Protein AF-A0A5D2UFM4-F1 (afdb_monomer)

Sequence (131 aa):
GWEESVDLNSWASAQTFKVGDQLVFKYSSGLHSVVELGSETAYKNCDLGTSLNSKNTGNDVVKLNKVGTRYFACGTLGHCDQGMKMKITTVAGNAPSTPASDSDTSAAAFFPRSFPTFLLLSPLLILYFLL

pLDDT: mean 82.89, std 21.34, range [41.78, 98.56]

Radius of gyration: 25.14 Å; Cα contacts (8 Å, |Δi|>4): 198; chains: 1; bounding box: 35×52×71 Å

Organism: Gossypium mustelinum (NCBI:txid34275)

Structure (mmCIF, N/CA/C/O backbone):
data_AF-A0A5D2UFM4-F1
#
_entry.id   AF-A0A5D2UFM4-F1
#
loop_
_atom_site.group_PDB
_atom_site.id
_atom_site.type_symbol
_atom_site.label_atom_id
_atom_site.label_alt_id
_atom_site.label_comp_id
_atom_site.label_asym_id
_atom_site.label_entity_id
_atom_site.label_seq_id
_atom_site.pdbx_PDB_ins_code
_atom_site.Cartn_x
_atom_site.Cartn_y
_atom_site.Cartn_z
_atom_site.occupancy
_atom_site.B_iso_or_equiv
_atom_site.auth_seq_id
_atom_site.auth_comp_id
_atom_site.auth_asym_id
_atom_site.auth_atom_id
_atom_site.pdbx_PDB_model_num
ATOM 1 N N . GLY A 1 1 ? -5.558 -11.426 -8.457 1.00 87.38 1 GLY A N 1
ATOM 2 C CA . GLY A 1 1 ? -4.544 -11.512 -7.391 1.00 87.38 1 GLY A CA 1
ATOM 3 C C . GLY A 1 1 ? -3.984 -10.130 -7.178 1.00 87.38 1 GLY A C 1
ATOM 4 O O . GLY A 1 1 ? -4.720 -9.173 -7.380 1.00 87.38 1 GLY A O 1
ATOM 5 N N . TRP A 1 2 ? -2.715 -10.022 -6.808 1.00 95.81 2 TRP A N 1
ATOM 6 C CA . TRP A 1 2 ? -1.983 -8.758 -6.850 1.00 95.81 2 TRP A CA 1
ATOM 7 C C . TRP A 1 2 ? -1.397 -8.592 -8.259 1.00 95.81 2 TRP A C 1
ATOM 9 O O . TRP A 1 2 ? -0.337 -9.136 -8.534 1.00 95.81 2 TRP A O 1
ATOM 19 N N . GLU A 1 3 ? -2.132 -7.930 -9.158 1.00 93.12 3 GLU A N 1
ATOM 20 C CA . GLU A 1 3 ? -1.870 -7.882 -10.611 1.00 93.12 3 GLU A CA 1
ATOM 21 C C . GLU A 1 3 ? -2.261 -6.504 -11.188 1.00 93.12 3 GLU A C 1
ATOM 23 O O . GLU A 1 3 ? -3.140 -5.843 -10.633 1.00 93.12 3 GLU A O 1
ATOM 28 N N . GLU A 1 4 ? -1.670 -6.092 -12.315 1.00 90.50 4 GLU A N 1
ATOM 29 C CA . GLU A 1 4 ? -1.924 -4.784 -12.964 1.00 90.50 4 GLU A CA 1
ATOM 30 C C . GLU A 1 4 ? -3.311 -4.661 -13.616 1.00 90.50 4 GLU A C 1
ATOM 32 O O . GLU A 1 4 ? -3.859 -3.569 -13.722 1.00 90.50 4 GLU A O 1
ATOM 37 N N . SER A 1 5 ? -3.903 -5.775 -14.050 1.00 89.31 5 SER A N 1
ATOM 38 C CA . SER A 1 5 ? -5.182 -5.797 -14.777 1.00 89.31 5 SER A CA 1
ATOM 39 C C . SER A 1 5 ? -6.420 -5.769 -13.871 1.00 89.31 5 SER A C 1
ATOM 41 O O . SER A 1 5 ? -7.546 -5.910 -14.351 1.00 89.31 5 SER A O 1
ATOM 43 N N . VAL A 1 6 ? -6.229 -5.619 -12.559 1.00 90.31 6 VAL A N 1
ATOM 44 C CA . VAL A 1 6 ? -7.294 -5.664 -11.553 1.00 90.31 6 VAL A CA 1
ATOM 45 C C . VAL A 1 6 ? -7.517 -4.273 -10.971 1.00 90.31 6 VAL A C 1
ATOM 47 O O . VAL A 1 6 ? -6.576 -3.622 -10.526 1.00 90.31 6 VAL A O 1
ATOM 50 N N . ASP A 1 7 ? -8.778 -3.846 -10.878 1.00 90.50 7 ASP A N 1
ATOM 51 C CA . ASP A 1 7 ? -9.135 -2.618 -10.162 1.00 90.50 7 ASP A CA 1
ATOM 52 C C . ASP A 1 7 ? -9.110 -2.840 -8.638 1.00 90.50 7 ASP A C 1
ATOM 54 O O . ASP A 1 7 ? -10.121 -3.102 -7.975 1.00 90.50 7 ASP A O 1
ATOM 58 N N . LEU A 1 8 ? -7.900 -2.762 -8.083 1.00 93.06 8 LEU A N 1
ATOM 59 C CA . LEU A 1 8 ? -7.624 -2.958 -6.661 1.00 93.06 8 LEU A CA 1
ATOM 60 C C . LEU A 1 8 ? -8.274 -1.882 -5.784 1.00 93.06 8 LEU A C 1
ATOM 62 O O . LEU A 1 8 ? -8.629 -2.169 -4.641 1.00 93.06 8 LEU A O 1
ATOM 66 N N . ASN A 1 9 ? -8.448 -0.660 -6.299 1.00 90.19 9 ASN A N 1
ATOM 67 C CA . ASN A 1 9 ? -9.062 0.431 -5.543 1.00 90.19 9 ASN A CA 1
ATOM 68 C C . ASN A 1 9 ? -10.565 0.212 -5.383 1.00 90.19 9 ASN A C 1
ATOM 70 O O . ASN A 1 9 ? -11.072 0.324 -4.266 1.00 90.19 9 ASN A O 1
ATOM 74 N N . SER A 1 10 ? -11.262 -0.166 -6.458 1.00 92.75 10 SER A N 1
ATOM 75 C CA . SER A 1 10 ? -12.682 -0.519 -6.377 1.00 92.75 10 SER A CA 1
ATOM 76 C C . SER A 1 10 ? -12.900 -1.710 -5.448 1.00 92.75 10 SER A C 1
ATOM 78 O O . SER A 1 10 ? -13.741 -1.633 -4.551 1.00 92.75 10 SER A O 1
ATOM 80 N N . TRP A 1 11 ? -12.089 -2.768 -5.576 1.00 94.19 11 TRP A N 1
ATOM 81 C CA . TRP A 1 11 ? -12.150 -3.919 -4.669 1.00 94.19 11 TRP A CA 1
ATOM 82 C C . TRP A 1 11 ? -11.933 -3.518 -3.204 1.00 94.19 11 TRP A C 1
ATOM 84 O O . TRP A 1 11 ? -12.743 -3.862 -2.345 1.00 94.19 11 TRP A O 1
ATOM 94 N N . ALA A 1 12 ? -10.880 -2.751 -2.913 1.00 94.88 12 ALA A N 1
ATOM 95 C CA . ALA A 1 12 ? -10.574 -2.324 -1.551 1.00 94.88 12 ALA A CA 1
ATOM 96 C C . ALA A 1 12 ? -11.683 -1.446 -0.956 1.00 94.88 12 ALA A C 1
ATOM 98 O O . ALA A 1 12 ? -12.000 -1.581 0.224 1.00 94.88 12 ALA A O 1
ATOM 99 N N . SER A 1 13 ? -12.295 -0.573 -1.763 1.00 93.50 13 SER A N 1
ATOM 100 C CA . SER A 1 13 ? -13.382 0.310 -1.321 1.00 93.50 13 SER A CA 1
ATOM 101 C C . SER A 1 13 ? -14.679 -0.431 -0.981 1.00 93.50 13 SER A C 1
ATOM 103 O O . SER A 1 13 ? -15.465 0.056 -0.171 1.00 93.50 13 SER A O 1
ATOM 105 N N . ALA A 1 14 ? -14.886 -1.619 -1.556 1.00 96.06 14 ALA A N 1
ATOM 106 C CA . ALA A 1 14 ? -16.035 -2.473 -1.271 1.00 96.06 14 ALA A CA 1
ATOM 107 C C . ALA A 1 14 ? -15.870 -3.293 0.023 1.00 96.06 14 ALA A C 1
ATOM 109 O O . ALA A 1 14 ? -16.821 -3.935 0.474 1.00 96.06 14 ALA A O 1
ATOM 110 N N . GLN A 1 15 ? -14.682 -3.270 0.635 1.00 95.75 15 GLN A N 1
ATOM 111 C CA . GLN A 1 15 ? -14.350 -4.089 1.791 1.00 95.75 15 GLN A CA 1
ATOM 112 C C . GLN A 1 15 ? -14.325 -3.279 3.091 1.00 95.75 15 GLN A C 1
ATOM 114 O O . GLN A 1 15 ? -13.941 -2.113 3.132 1.00 95.75 15 GLN A O 1
ATOM 119 N N . THR A 1 16 ? -14.682 -3.929 4.200 1.00 96.88 16 THR A N 1
ATOM 120 C CA . THR A 1 16 ? -14.426 -3.411 5.551 1.00 96.88 16 THR A CA 1
ATOM 121 C C . THR A 1 16 ? -13.294 -4.209 6.175 1.00 96.88 16 THR A C 1
ATOM 123 O O . THR A 1 16 ? -13.486 -5.372 6.524 1.00 96.88 16 THR A O 1
ATOM 126 N N . PHE A 1 17 ? -12.131 -3.581 6.332 1.00 97.56 17 PHE A N 1
ATOM 127 C CA . PHE A 1 17 ? -10.974 -4.190 6.983 1.00 97.56 17 PHE A CA 1
ATOM 128 C C . PHE A 1 17 ? -10.999 -3.913 8.481 1.00 97.56 17 PHE A C 1
ATOM 130 O O . PHE A 1 17 ? -11.201 -2.772 8.902 1.00 97.56 17 PHE A O 1
ATOM 137 N N . LYS A 1 18 ? -10.751 -4.932 9.296 1.00 97.81 18 LYS A N 1
ATOM 138 C CA . LYS A 1 18 ? -10.743 -4.845 10.756 1.00 97.81 18 LYS A CA 1
ATOM 139 C C . LYS A 1 18 ? -9.371 -5.176 11.326 1.00 97.81 18 LYS A C 1
ATOM 141 O O . LYS A 1 18 ? -8.594 -5.932 10.745 1.00 97.81 18 LYS A O 1
ATOM 146 N N . VAL A 1 19 ? -9.072 -4.630 12.503 1.00 97.69 19 VAL A N 1
ATOM 147 C CA . VAL A 1 19 ? -7.906 -5.078 13.273 1.00 97.69 19 VAL A CA 1
ATOM 148 C C . VAL A 1 19 ? -8.031 -6.579 13.546 1.00 97.69 19 VAL A C 1
ATOM 150 O O . VAL A 1 19 ? -9.062 -7.035 14.035 1.00 97.69 19 VAL A O 1
ATOM 153 N N . GLY A 1 20 ? -6.971 -7.326 13.242 1.00 96.31 20 GLY A N 1
ATOM 154 C CA . GLY A 1 20 ? -6.927 -8.789 13.286 1.00 96.31 20 GLY A CA 1
ATOM 155 C C . GLY A 1 20 ? -6.955 -9.441 11.901 1.00 96.31 20 GLY A C 1
ATOM 156 O O . GLY A 1 20 ? -6.459 -10.560 11.758 1.00 96.31 20 GLY A O 1
ATOM 157 N N . ASP A 1 21 ? -7.443 -8.735 10.878 1.00 97.75 21 ASP A N 1
ATOM 158 C CA . ASP A 1 21 ? -7.470 -9.240 9.506 1.00 97.75 21 ASP A CA 1
ATOM 159 C C . ASP A 1 21 ? -6.061 -9.367 8.907 1.00 97.75 21 ASP A C 1
ATOM 161 O O . ASP A 1 21 ? -5.067 -8.803 9.386 1.00 97.75 21 ASP A O 1
ATOM 165 N N . GLN A 1 22 ? -5.982 -10.114 7.805 1.00 97.69 22 GLN A N 1
ATOM 166 C CA . GLN A 1 22 ? -4.761 -10.320 7.037 1.00 97.69 22 GLN A CA 1
ATOM 167 C C . GLN A 1 22 ? -5.017 -10.033 5.561 1.00 97.69 22 GLN A C 1
ATOM 169 O O . GLN A 1 22 ? -5.925 -10.602 4.958 1.00 97.69 22 GLN A O 1
ATOM 174 N N . LEU A 1 23 ? -4.175 -9.191 4.968 1.00 97.75 23 LEU A N 1
ATOM 175 C CA . LEU A 1 23 ? -4.091 -9.047 3.521 1.00 97.75 23 LEU A CA 1
ATOM 176 C C . LEU A 1 23 ? -3.132 -10.102 2.982 1.00 97.75 23 LEU A C 1
ATOM 178 O O . LEU A 1 23 ? -2.001 -10.205 3.462 1.00 97.75 23 LEU A O 1
ATOM 182 N N . VAL A 1 24 ? -3.579 -10.861 1.986 1.00 97.56 24 VAL A N 1
ATOM 183 C CA . VAL A 1 24 ? -2.766 -11.876 1.314 1.00 97.56 24 VAL A CA 1
ATOM 184 C C . VAL A 1 24 ? -2.552 -11.450 -0.132 1.00 97.56 24 VAL A C 1
ATOM 186 O O . VAL A 1 24 ? -3.484 -11.435 -0.935 1.00 97.56 24 VAL A O 1
ATOM 189 N N . PHE A 1 25 ? -1.312 -11.120 -0.459 1.00 97.75 25 PHE A N 1
ATOM 190 C CA . PHE A 1 25 ? -0.881 -10.710 -1.785 1.00 97.75 25 PHE A CA 1
ATOM 191 C C . PHE A 1 25 ? -0.287 -11.916 -2.506 1.00 97.75 25 PHE A C 1
ATOM 193 O O . PHE A 1 25 ? 0.817 -12.359 -2.190 1.00 97.75 25 PHE A O 1
ATOM 200 N N . LYS A 1 26 ? -1.036 -12.452 -3.474 1.00 96.88 26 LYS A N 1
ATOM 201 C CA . LYS A 1 26 ? -0.599 -13.567 -4.324 1.00 96.88 26 LYS A CA 1
ATOM 202 C C . LYS A 1 26 ? -0.262 -13.077 -5.722 1.00 96.88 26 LYS A C 1
ATOM 204 O O . LYS A 1 26 ? -1.109 -12.420 -6.334 1.00 96.88 26 LYS A O 1
ATOM 209 N N . TYR A 1 27 ? 0.933 -13.422 -6.185 1.00 96.12 27 TYR A N 1
ATOM 210 C CA . TYR A 1 27 ? 1.482 -13.044 -7.486 1.00 96.12 27 TYR A CA 1
ATOM 211 C C . TYR A 1 27 ? 2.694 -13.922 -7.839 1.00 96.12 27 TYR A C 1
ATOM 213 O O . TYR A 1 27 ? 3.274 -14.581 -6.974 1.00 96.12 27 TYR A O 1
ATOM 221 N N . SER A 1 28 ? 3.117 -13.921 -9.101 1.00 92.06 28 SER A N 1
ATOM 222 C CA . SER A 1 28 ? 4.357 -14.594 -9.509 1.00 92.06 28 SER A CA 1
ATOM 223 C C . SER A 1 28 ? 5.577 -13.842 -8.970 1.00 92.06 28 SER A C 1
ATOM 225 O O . SER A 1 28 ? 5.820 -12.691 -9.341 1.00 92.06 28 SER A O 1
ATOM 227 N N . SER A 1 29 ? 6.350 -14.482 -8.086 1.00 92.94 29 SER A N 1
ATOM 228 C CA . SER A 1 29 ? 7.576 -13.885 -7.538 1.00 92.94 29 SER A CA 1
ATOM 229 C C . SER A 1 29 ? 8.525 -13.454 -8.663 1.00 92.94 29 SER A C 1
ATOM 231 O O . SER A 1 29 ? 8.640 -14.123 -9.689 1.00 92.94 29 SER A O 1
ATOM 233 N N . GLY A 1 30 ? 9.168 -12.301 -8.482 1.00 92.12 30 GLY A N 1
ATOM 234 C CA . GLY A 1 30 ? 10.022 -11.668 -9.488 1.00 92.12 30 GLY A CA 1
ATOM 235 C C . GLY A 1 30 ? 9.286 -10.749 -10.469 1.00 92.12 30 GLY A C 1
ATOM 236 O O . GLY A 1 30 ? 9.929 -9.862 -11.020 1.00 92.12 30 GLY A O 1
ATOM 237 N N . LEU A 1 31 ? 7.964 -10.890 -10.651 1.00 95.06 31 LEU A N 1
ATOM 238 C CA . LEU A 1 31 ? 7.177 -9.965 -11.488 1.00 95.06 31 LEU A CA 1
ATOM 239 C C . LEU A 1 31 ? 6.640 -8.777 -10.696 1.00 95.06 31 LEU A C 1
ATOM 241 O O . LEU A 1 31 ? 6.612 -7.643 -11.181 1.00 95.06 31 LEU A O 1
ATOM 245 N N . HIS A 1 32 ? 6.212 -9.036 -9.465 1.00 97.44 32 HIS A N 1
ATOM 246 C CA . HIS A 1 32 ? 5.609 -8.035 -8.600 1.00 97.44 32 HIS A CA 1
ATOM 247 C C . HIS A 1 32 ? 6.257 -8.048 -7.216 1.00 97.44 32 HIS A C 1
ATOM 249 O O . HIS A 1 32 ? 7.056 -8.920 -6.870 1.00 97.44 32 HIS A O 1
ATOM 255 N N . SER A 1 33 ? 5.923 -7.038 -6.426 1.00 97.75 33 SER A N 1
ATOM 256 C CA . SER A 1 33 ? 6.299 -6.921 -5.020 1.00 97.75 33 SER A CA 1
ATOM 257 C C . SER A 1 33 ? 5.210 -6.161 -4.272 1.00 97.75 33 SER A C 1
ATOM 259 O O . SER A 1 33 ? 4.319 -5.571 -4.886 1.00 97.75 33 SER A O 1
ATOM 261 N N . VAL A 1 34 ? 5.265 -6.181 -2.946 1.00 98.31 34 VAL A N 1
ATOM 262 C CA . VAL A 1 34 ? 4.376 -5.415 -2.071 1.00 98.31 34 VAL A CA 1
ATOM 263 C C . VAL A 1 34 ? 5.223 -4.421 -1.299 1.00 98.31 34 VAL A C 1
ATOM 265 O O . VAL A 1 34 ? 5.995 -4.810 -0.424 1.00 98.31 34 VAL A O 1
ATOM 268 N N . VAL A 1 35 ? 5.065 -3.143 -1.615 1.00 98.50 35 VAL A N 1
ATOM 269 C CA . VAL A 1 35 ? 5.734 -2.029 -0.944 1.00 98.50 35 VAL A CA 1
ATOM 270 C C . VAL A 1 35 ? 4.708 -1.285 -0.105 1.00 98.50 35 VAL A C 1
ATOM 272 O O . VAL A 1 35 ? 3.664 -0.879 -0.611 1.00 98.50 35 VAL A O 1
ATOM 275 N N . GLU A 1 36 ? 4.994 -1.106 1.180 1.00 98.56 36 GLU A N 1
ATOM 276 C CA . GLU A 1 36 ? 4.185 -0.278 2.071 1.00 98.56 36 GLU A CA 1
ATOM 277 C C . GLU A 1 36 ? 4.736 1.148 2.108 1.00 98.56 36 GLU A C 1
ATOM 279 O O . GLU A 1 36 ? 5.922 1.357 2.371 1.00 98.56 36 GLU A O 1
ATOM 284 N N . LEU A 1 37 ? 3.868 2.128 1.867 1.00 98.56 37 LEU A N 1
ATOM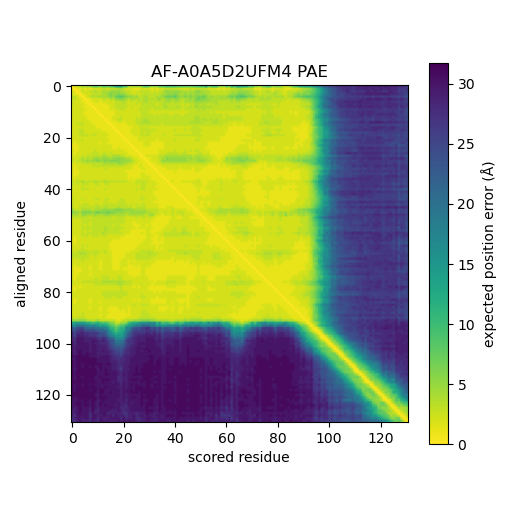 285 C CA . LEU A 1 37 ? 4.220 3.544 1.791 1.00 98.56 37 LEU A CA 1
ATOM 286 C C . LEU A 1 37 ? 3.701 4.302 3.013 1.00 98.56 37 LEU A C 1
ATOM 288 O O . LEU A 1 37 ? 2.598 4.052 3.504 1.00 98.56 37 LEU A O 1
ATOM 292 N N . GLY A 1 38 ? 4.496 5.259 3.493 1.00 97.25 38 GLY A N 1
ATOM 293 C CA . GLY A 1 38 ? 4.213 5.960 4.747 1.00 97.25 38 GLY A CA 1
ATOM 294 C C . GLY A 1 38 ? 3.217 7.113 4.655 1.00 97.25 38 GLY A C 1
ATOM 295 O O . GLY A 1 38 ? 2.812 7.641 5.687 1.00 97.25 38 GLY A O 1
ATOM 296 N N . SER A 1 39 ? 2.815 7.531 3.453 1.00 98.00 39 SER A N 1
ATOM 297 C CA . SER A 1 39 ? 1.919 8.677 3.281 1.00 98.00 39 SER A CA 1
ATOM 298 C C . SER A 1 39 ? 1.057 8.586 2.024 1.00 98.00 39 SER A C 1
ATOM 300 O O . SER A 1 39 ? 1.404 7.914 1.052 1.00 98.00 39 SER A O 1
ATOM 302 N N . GLU A 1 40 ? -0.051 9.334 2.021 1.00 97.94 40 GLU A N 1
ATOM 303 C CA . GLU A 1 40 ? -0.909 9.468 0.840 1.00 97.94 40 GLU A CA 1
ATOM 304 C C . GLU A 1 40 ? -0.177 10.139 -0.330 1.00 97.94 40 GLU A C 1
ATOM 306 O O . GLU A 1 40 ? -0.410 9.787 -1.484 1.00 97.94 40 GLU A O 1
ATOM 311 N N . THR A 1 41 ? 0.725 11.083 -0.048 1.00 98.50 41 THR A N 1
ATOM 312 C CA . THR A 1 41 ? 1.534 11.750 -1.075 1.00 98.50 41 THR A CA 1
ATOM 313 C C . THR A 1 41 ? 2.462 10.758 -1.768 1.00 98.50 41 THR A C 1
ATOM 315 O O . T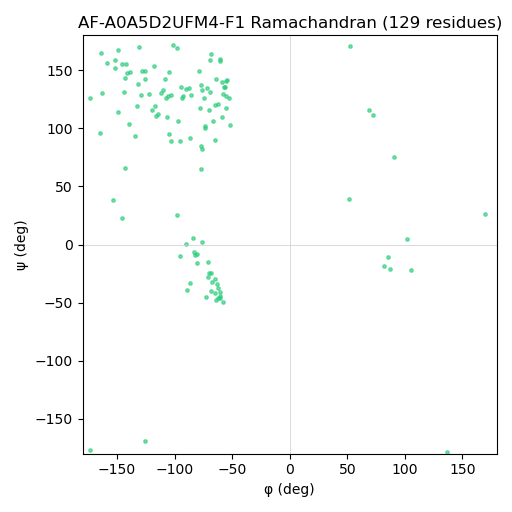HR A 1 41 ? 2.468 10.698 -2.995 1.00 98.50 41 THR A O 1
ATOM 318 N N . ALA A 1 42 ? 3.177 9.927 -1.000 1.00 98.44 42 ALA A N 1
ATOM 319 C CA . ALA A 1 42 ? 4.039 8.891 -1.566 1.00 98.44 42 ALA A CA 1
ATOM 320 C C . ALA A 1 42 ? 3.235 7.886 -2.406 1.00 98.44 42 ALA A C 1
ATOM 322 O O . ALA A 1 42 ? 3.636 7.528 -3.506 1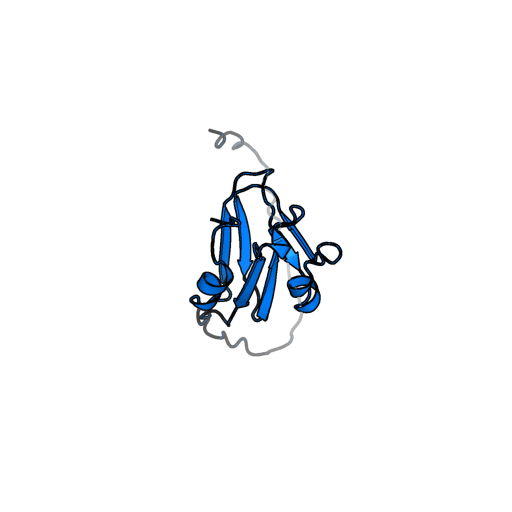.00 98.44 42 ALA A O 1
ATOM 323 N N . TYR A 1 43 ? 2.047 7.503 -1.935 1.00 98.38 43 TYR A N 1
ATOM 324 C CA . TYR A 1 43 ? 1.118 6.642 -2.669 1.00 98.38 43 TYR A CA 1
ATOM 325 C C . TYR A 1 43 ? 0.621 7.241 -3.993 1.00 98.38 43 TYR A C 1
ATOM 327 O O . TYR A 1 43 ? 0.573 6.563 -5.025 1.00 98.38 43 TYR A O 1
ATOM 335 N N . LYS A 1 44 ? 0.225 8.517 -3.983 1.00 97.94 44 LYS A N 1
ATOM 336 C CA . LYS A 1 44 ? -0.257 9.203 -5.188 1.00 97.94 44 LYS A CA 1
ATOM 337 C C . LYS A 1 44 ? 0.847 9.330 -6.229 1.00 97.94 44 LYS A C 1
ATOM 339 O O . LYS A 1 44 ? 0.577 9.047 -7.391 1.00 97.94 44 LYS A O 1
ATOM 344 N N . ASN A 1 45 ? 2.053 9.666 -5.780 1.00 98.12 45 ASN A N 1
ATOM 345 C CA . ASN A 1 45 ? 3.212 9.929 -6.630 1.00 98.12 45 ASN A CA 1
ATOM 346 C C . ASN A 1 45 ? 4.057 8.686 -6.931 1.00 98.12 45 ASN A C 1
ATOM 348 O O . ASN A 1 45 ? 5.090 8.822 -7.575 1.00 98.12 45 ASN A O 1
ATOM 352 N N . CYS A 1 46 ? 3.669 7.510 -6.426 1.00 98.12 46 CYS A N 1
ATOM 353 C CA . CYS A 1 46 ? 4.459 6.286 -6.547 1.00 98.12 46 CYS A CA 1
ATOM 354 C C . CYS A 1 46 ? 5.917 6.461 -6.086 1.00 98.12 46 CYS A C 1
ATOM 356 O O . CYS A 1 46 ? 6.850 5.913 -6.668 1.00 98.12 46 CYS A O 1
ATOM 358 N N . ASP A 1 47 ? 6.112 7.214 -5.000 1.00 98.06 47 ASP A N 1
ATOM 359 C CA . ASP A 1 47 ? 7.420 7.404 -4.378 1.00 98.06 47 ASP A CA 1
ATOM 360 C C . ASP A 1 47 ? 7.801 6.161 -3.567 1.00 98.06 47 ASP A C 1
ATOM 362 O O . ASP A 1 47 ? 7.580 6.065 -2.360 1.00 98.06 47 ASP A O 1
ATOM 366 N N . LEU A 1 48 ? 8.369 5.180 -4.263 1.00 96.88 48 LEU A N 1
ATOM 367 C CA . LEU A 1 48 ? 8.848 3.930 -3.676 1.00 96.88 48 LEU A CA 1
ATOM 368 C C . LEU A 1 48 ? 10.118 4.127 -2.823 1.00 96.88 48 LEU A C 1
ATOM 370 O O . LEU A 1 48 ? 10.468 3.248 -2.034 1.00 96.88 48 LEU A O 1
ATOM 374 N N . GLY A 1 49 ? 10.799 5.274 -2.948 1.00 94.19 49 GLY A N 1
ATOM 375 C CA . GLY A 1 49 ? 12.022 5.591 -2.206 1.00 94.19 49 GLY A CA 1
ATOM 376 C C . GLY A 1 49 ? 11.782 5.832 -0.715 1.00 94.19 49 GLY A C 1
ATOM 377 O O . GLY A 1 49 ? 12.675 5.603 0.097 1.00 94.19 49 GLY A O 1
ATOM 378 N N . THR A 1 50 ? 10.562 6.222 -0.336 1.00 92.56 50 THR A N 1
ATOM 379 C CA . THR A 1 50 ? 10.147 6.451 1.060 1.00 92.56 50 THR A CA 1
ATOM 380 C C . THR A 1 50 ? 9.407 5.256 1.671 1.00 92.56 50 THR A C 1
ATOM 382 O O . THR A 1 50 ? 8.598 5.406 2.594 1.00 92.56 50 THR A O 1
ATOM 385 N N . SER A 1 51 ? 9.670 4.049 1.159 1.00 96.06 51 SER A N 1
ATOM 386 C CA . SER A 1 51 ? 9.028 2.824 1.640 1.00 96.06 51 SER A CA 1
ATOM 387 C C . SER A 1 51 ? 9.273 2.566 3.133 1.00 96.06 51 SER A C 1
ATOM 389 O O . SER A 1 51 ? 10.367 2.755 3.661 1.00 96.06 51 SER A O 1
ATOM 391 N N . LEU A 1 52 ? 8.227 2.101 3.820 1.00 97.56 52 LEU A N 1
ATOM 392 C CA . LEU A 1 52 ? 8.298 1.640 5.210 1.00 97.56 52 LEU A CA 1
ATOM 393 C C . LEU A 1 52 ? 8.685 0.163 5.297 1.00 97.56 52 LEU A C 1
ATOM 395 O O . LEU A 1 52 ? 9.301 -0.273 6.268 1.00 97.56 52 LEU A O 1
ATOM 399 N N . ASN A 1 53 ? 8.252 -0.624 4.312 1.00 97.75 53 ASN A N 1
ATOM 400 C CA . ASN A 1 53 ? 8.500 -2.056 4.234 1.00 97.75 53 ASN A CA 1
ATOM 401 C C . ASN A 1 53 ? 8.343 -2.538 2.788 1.00 97.75 53 ASN A C 1
ATOM 403 O O . ASN A 1 53 ? 7.621 -1.922 2.005 1.00 97.75 53 ASN A O 1
ATOM 407 N N . SER A 1 54 ? 8.989 -3.651 2.448 1.00 97.50 54 SER A N 1
ATOM 408 C CA . SER A 1 54 ? 8.890 -4.295 1.139 1.00 97.50 54 SER A CA 1
ATOM 409 C C . SER A 1 54 ? 8.909 -5.817 1.272 1.00 97.50 54 SER A C 1
ATOM 411 O O . SER A 1 54 ? 9.617 -6.375 2.111 1.00 97.50 54 SER A O 1
ATOM 413 N N . LYS A 1 55 ? 8.128 -6.497 0.432 1.00 98.19 55 LYS A N 1
ATOM 414 C CA . LYS A 1 55 ? 8.061 -7.961 0.336 1.00 98.19 55 LYS A CA 1
ATOM 415 C C . LYS A 1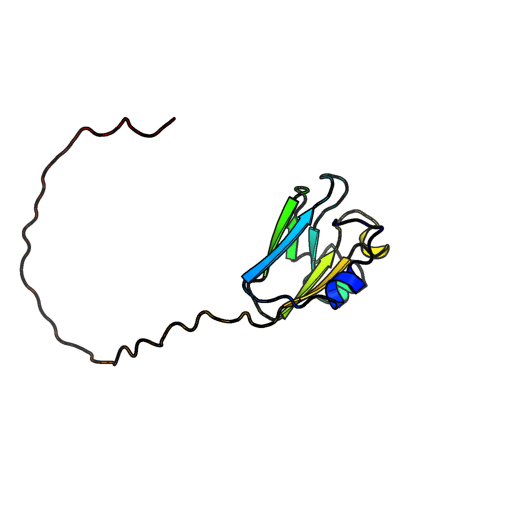 55 ? 7.987 -8.395 -1.130 1.00 98.19 55 LYS A C 1
ATOM 417 O O . LYS A 1 55 ? 7.457 -7.658 -1.957 1.00 98.19 55 LYS A O 1
ATOM 422 N N . ASN A 1 56 ? 8.547 -9.555 -1.460 1.00 97.31 56 ASN A N 1
ATOM 423 C CA . ASN A 1 56 ? 8.699 -10.024 -2.844 1.00 97.31 56 ASN A CA 1
ATOM 424 C C . ASN A 1 56 ? 8.564 -11.557 -3.001 1.00 97.31 56 ASN A C 1
ATOM 426 O O . ASN A 1 56 ? 9.075 -12.138 -3.962 1.00 97.31 56 ASN A O 1
ATOM 430 N N . THR A 1 57 ? 7.898 -12.245 -2.063 1.00 97.88 57 THR A N 1
ATOM 431 C CA . THR A 1 57 ? 7.884 -13.724 -2.042 1.00 97.88 57 THR A CA 1
ATOM 432 C C . THR A 1 57 ? 6.882 -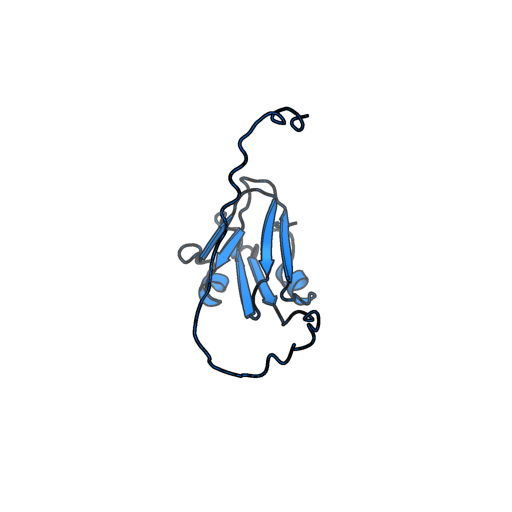14.356 -3.013 1.00 97.88 57 THR A C 1
ATOM 434 O O . THR A 1 57 ? 6.970 -15.550 -3.285 1.00 97.88 57 THR A O 1
ATOM 437 N N . GLY A 1 58 ? 5.918 -13.586 -3.530 1.00 97.00 58 GLY A N 1
ATOM 438 C CA . GLY A 1 58 ? 4.802 -14.100 -4.340 1.00 97.00 58 GLY A CA 1
ATOM 439 C C . GLY A 1 58 ? 3.596 -14.600 -3.535 1.00 97.00 58 GLY A C 1
ATOM 440 O O . GLY A 1 58 ? 2.526 -14.830 -4.097 1.00 97.00 58 GLY A O 1
ATOM 441 N N . ASN A 1 59 ? 3.727 -14.735 -2.213 1.00 97.69 59 ASN A N 1
ATOM 442 C CA . ASN A 1 59 ? 2.623 -15.036 -1.302 1.00 97.69 59 ASN A CA 1
ATOM 443 C C . ASN A 1 59 ? 2.813 -14.277 0.015 1.00 97.69 59 ASN A C 1
ATOM 445 O O . ASN A 1 59 ? 3.062 -14.853 1.076 1.00 97.69 59 ASN A O 1
ATOM 449 N N . ASP A 1 60 ? 2.741 -12.955 -0.074 1.00 98.06 60 ASP A N 1
ATOM 450 C CA . ASP A 1 60 ? 3.030 -12.082 1.051 1.00 98.06 60 ASP A CA 1
ATOM 451 C C . ASP A 1 60 ? 1.798 -11.845 1.911 1.00 98.06 60 ASP A C 1
ATOM 453 O O . ASP A 1 60 ? 0.717 -11.524 1.419 1.00 98.06 60 ASP A O 1
ATOM 457 N N . VAL A 1 61 ? 1.986 -11.938 3.225 1.00 98.19 61 VAL A N 1
ATOM 458 C CA . VAL A 1 61 ? 0.931 -11.675 4.202 1.00 98.19 61 VAL A CA 1
ATOM 459 C C . VAL A 1 61 ? 1.254 -10.413 4.990 1.00 98.19 61 VAL A C 1
ATOM 461 O O . VAL A 1 61 ? 2.350 -10.261 5.542 1.00 98.19 61 VAL A O 1
ATOM 464 N N . VAL A 1 62 ? 0.277 -9.511 5.074 1.00 98.06 62 VAL A N 1
ATOM 465 C CA . VAL A 1 62 ? 0.329 -8.301 5.896 1.00 98.06 62 VAL A CA 1
ATOM 466 C C . VAL A 1 62 ? -0.799 -8.345 6.917 1.00 98.06 62 VAL A C 1
ATOM 468 O O . VAL A 1 62 ? -1.976 -8.308 6.568 1.00 98.06 62 VAL A O 1
ATOM 471 N N . LYS A 1 63 ? -0.436 -8.396 8.201 1.00 97.75 63 LYS A N 1
ATOM 472 C CA . LYS A 1 63 ? -1.398 -8.320 9.306 1.00 97.75 63 LYS A CA 1
ATOM 473 C C . LYS A 1 63 ? -1.864 -6.879 9.510 1.00 97.75 63 LYS A C 1
ATOM 475 O O . LYS A 1 63 ? -1.044 -5.952 9.504 1.00 97.75 63 LYS A O 1
ATOM 480 N N . LEU A 1 64 ? -3.160 -6.697 9.736 1.00 97.69 64 LEU A N 1
ATOM 481 C CA . LEU A 1 64 ? -3.773 -5.417 10.075 1.00 97.69 64 LEU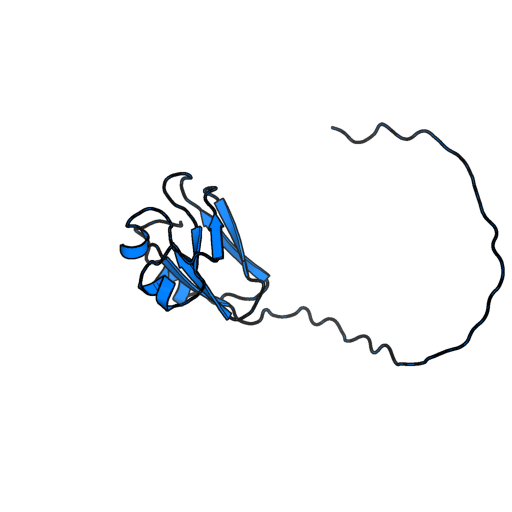 A CA 1
ATOM 482 C C . LEU A 1 64 ? -3.889 -5.323 11.597 1.00 97.69 64 LEU A C 1
ATOM 484 O O . LEU A 1 64 ? -4.851 -5.773 12.203 1.00 97.69 64 LEU A O 1
ATOM 488 N N . ASN A 1 65 ? -2.849 -4.801 12.241 1.00 96.38 65 ASN A N 1
ATOM 489 C CA . ASN A 1 65 ? -2.721 -4.792 13.702 1.00 96.38 65 ASN A CA 1
ATOM 490 C C . ASN A 1 65 ? -3.202 -3.493 14.366 1.00 96.38 65 ASN A C 1
ATOM 492 O O . ASN A 1 65 ? -3.270 -3.429 15.591 1.00 96.38 65 ASN A O 1
ATOM 496 N N . LYS A 1 66 ? -3.489 -2.452 13.582 1.00 96.19 66 LYS A N 1
ATOM 497 C CA . LYS A 1 66 ? -3.858 -1.122 14.071 1.00 96.19 66 LYS A CA 1
ATOM 498 C C . LYS A 1 66 ? -4.955 -0.521 13.204 1.00 96.19 66 LYS A C 1
ATOM 500 O O . LYS A 1 66 ? -4.996 -0.760 11.999 1.00 96.19 66 LYS A O 1
ATOM 505 N N . VAL A 1 67 ? -5.809 0.276 13.839 1.00 98.00 67 VAL A N 1
ATOM 506 C CA . VAL A 1 67 ? -6.757 1.153 13.147 1.00 98.00 67 VAL A CA 1
ATOM 507 C C . VAL A 1 67 ? -5.973 2.193 12.357 1.00 98.00 67 VAL A C 1
ATOM 509 O O . VAL A 1 67 ? -4.946 2.685 12.827 1.00 98.00 67 VAL A O 1
ATOM 512 N N . GLY A 1 68 ? -6.470 2.538 11.175 1.00 97.75 68 GLY A N 1
ATOM 513 C CA . GLY A 1 68 ? -5.901 3.600 10.360 1.00 97.75 68 GLY A CA 1
ATOM 514 C C . GLY A 1 68 ? -5.788 3.237 8.891 1.00 97.75 68 GLY A C 1
ATOM 515 O O . GLY A 1 68 ? -6.178 2.156 8.442 1.00 97.75 68 GLY A O 1
ATOM 516 N N . THR A 1 69 ? -5.249 4.185 8.139 1.00 98.12 69 THR A N 1
ATOM 517 C CA . THR A 1 69 ? -5.047 4.053 6.702 1.00 98.12 69 THR A CA 1
ATOM 518 C C . THR A 1 69 ? -3.642 3.560 6.403 1.00 98.12 69 THR A C 1
ATOM 520 O O . THR A 1 69 ? -2.670 4.057 6.971 1.00 98.12 69 THR A O 1
ATOM 523 N N . ARG A 1 70 ? -3.536 2.596 5.489 1.00 98.06 70 ARG A N 1
ATOM 524 C CA . ARG A 1 70 ? -2.262 2.081 4.978 1.00 98.06 70 ARG A CA 1
ATOM 525 C C . ARG A 1 70 ? -2.272 2.102 3.458 1.00 98.06 70 ARG A C 1
ATOM 527 O O . ARG A 1 70 ? -3.329 1.960 2.834 1.00 98.06 70 ARG A O 1
ATOM 534 N N . TYR A 1 71 ? -1.090 2.284 2.887 1.00 98.31 71 TYR A N 1
ATOM 535 C CA . TYR A 1 71 ? -0.889 2.440 1.455 1.00 98.31 71 TYR A CA 1
ATOM 536 C C . TYR A 1 71 ? 0.064 1.365 0.959 1.00 98.31 71 TYR A C 1
ATOM 538 O O . TYR A 1 71 ? 1.148 1.190 1.513 1.00 98.31 71 TYR A O 1
ATOM 546 N N . PHE A 1 72 ? -0.342 0.672 -0.096 1.00 98.38 72 PHE A N 1
ATOM 547 C CA . PHE A 1 72 ? 0.429 -0.395 -0.713 1.00 98.38 72 PHE A CA 1
ATOM 548 C C . PHE A 1 72 ? 0.609 -0.104 -2.199 1.00 98.38 72 PHE A C 1
ATOM 550 O O . PHE A 1 72 ? -0.309 0.395 -2.850 1.00 98.38 72 PHE A O 1
ATOM 557 N N . ALA A 1 73 ? 1.773 -0.428 -2.739 1.00 98.31 73 ALA A N 1
ATOM 558 C CA . ALA A 1 73 ? 2.098 -0.284 -4.151 1.00 98.31 73 ALA A CA 1
ATOM 559 C C . ALA A 1 73 ? 2.958 -1.457 -4.619 1.00 98.31 73 ALA A C 1
ATOM 561 O O . ALA A 1 73 ? 3.643 -2.097 -3.818 1.00 98.31 73 ALA A O 1
ATOM 562 N N . CYS A 1 74 ? 2.920 -1.752 -5.915 1.00 98.19 74 CYS A N 1
ATOM 563 C CA . CYS A 1 74 ? 3.909 -2.630 -6.517 1.00 98.19 74 CYS A CA 1
ATOM 564 C C . CYS A 1 74 ? 5.226 -1.872 -6.701 1.00 98.19 74 CYS A C 1
ATOM 566 O O . CYS A 1 74 ? 5.231 -0.743 -7.188 1.00 98.19 74 CYS A O 1
ATOM 568 N N . GLY A 1 75 ? 6.337 -2.496 -6.307 1.00 97.44 75 GLY A N 1
ATOM 569 C CA . GLY A 1 75 ? 7.675 -1.919 -6.434 1.00 97.44 75 GLY A CA 1
ATOM 570 C C . GLY A 1 75 ? 8.312 -2.093 -7.815 1.00 97.44 75 GLY A C 1
ATOM 571 O O . GLY A 1 75 ? 9.393 -1.561 -8.056 1.00 97.44 75 GLY A O 1
ATOM 572 N N . THR A 1 76 ? 7.680 -2.849 -8.717 1.00 97.19 76 THR A N 1
ATOM 573 C CA . THR A 1 76 ? 8.170 -3.024 -10.090 1.00 97.19 76 THR A CA 1
ATOM 574 C C . THR A 1 76 ? 7.964 -1.733 -10.882 1.00 97.19 76 THR A C 1
ATOM 576 O O . THR A 1 76 ? 6.901 -1.111 -10.811 1.00 97.19 76 THR A O 1
ATOM 579 N N . LEU A 1 77 ? 8.994 -1.321 -11.626 1.00 95.50 77 LEU A N 1
ATOM 580 C CA . LEU A 1 77 ? 9.025 -0.048 -12.345 1.00 95.50 77 LEU A CA 1
ATOM 581 C C . LEU A 1 77 ? 7.792 0.123 -13.246 1.00 95.50 77 LEU A C 1
ATOM 583 O O . LEU A 1 77 ? 7.506 -0.732 -14.076 1.00 95.50 77 LEU A O 1
ATOM 587 N N . GLY A 1 78 ? 7.072 1.234 -13.076 1.00 96.38 78 GLY A N 1
ATOM 588 C CA . GLY A 1 78 ? 5.871 1.576 -13.846 1.00 96.38 78 GLY A CA 1
ATOM 589 C C . GLY A 1 78 ? 4.569 0.925 -13.362 1.00 96.38 78 GLY A C 1
ATOM 590 O O . GLY A 1 78 ? 3.495 1.429 -13.674 1.00 96.38 78 GLY A O 1
ATOM 591 N N . HIS A 1 79 ? 4.601 -0.146 -12.563 1.00 97.25 79 HIS A N 1
ATOM 592 C CA . HIS A 1 79 ? 3.372 -0.855 -12.169 1.00 97.25 79 HIS A CA 1
ATOM 593 C C . HIS A 1 79 ? 2.501 -0.005 -11.232 1.00 97.25 79 HIS A C 1
ATOM 595 O O . HIS A 1 79 ? 1.280 0.039 -11.380 1.00 97.25 79 HIS A O 1
ATOM 601 N N . CYS A 1 80 ? 3.116 0.712 -10.285 1.00 97.50 80 CYS A N 1
ATOM 602 C CA . CYS A 1 80 ? 2.387 1.613 -9.390 1.00 97.50 80 CYS A CA 1
ATOM 603 C C . CYS A 1 80 ? 1.657 2.727 -10.164 1.00 97.50 80 CYS A C 1
ATOM 605 O O . CYS A 1 80 ? 0.484 3.001 -9.889 1.00 97.50 80 CYS A O 1
ATOM 607 N N . ASP A 1 81 ? 2.326 3.342 -11.144 1.00 96.25 81 ASP A N 1
ATOM 608 C CA . ASP A 1 81 ? 1.764 4.421 -11.966 1.00 96.25 81 ASP A CA 1
ATOM 609 C C . ASP A 1 81 ? 0.629 3.928 -12.868 1.00 96.25 81 ASP A C 1
ATOM 611 O O . ASP A 1 81 ? -0.349 4.641 -13.083 1.00 96.25 81 ASP A O 1
ATOM 615 N N . GLN A 1 82 ? 0.709 2.672 -13.311 1.00 95.19 82 GLN A N 1
ATOM 616 C CA . GLN A 1 82 ? -0.347 1.989 -14.063 1.00 95.19 82 GLN A CA 1
ATOM 617 C C . GLN A 1 82 ? -1.522 1.522 -13.188 1.00 95.19 82 GLN A C 1
ATOM 619 O O . GLN A 1 82 ? -2.472 0.932 -13.692 1.00 95.19 82 GLN A O 1
ATOM 624 N N . GLY A 1 83 ? -1.501 1.813 -11.884 1.00 94.12 83 GLY A N 1
ATOM 625 C CA . GLY A 1 83 ? -2.626 1.562 -10.984 1.00 94.12 83 GLY A CA 1
ATOM 626 C C . GLY A 1 83 ? -2.482 0.329 -10.100 1.00 94.12 83 GLY A C 1
ATOM 627 O O . GLY A 1 83 ? -3.392 0.052 -9.319 1.00 94.12 83 GLY A O 1
ATOM 628 N N . MET A 1 84 ? -1.340 -0.367 -10.127 1.00 97.31 84 MET A N 1
ATOM 629 C CA . MET A 1 84 ? -1.052 -1.490 -9.229 1.00 97.31 84 MET A CA 1
ATOM 630 C C . MET A 1 84 ? -0.676 -0.998 -7.824 1.00 97.31 84 MET A C 1
ATOM 632 O O . MET A 1 84 ? 0.456 -1.120 -7.345 1.00 97.31 84 MET A O 1
ATOM 636 N N . LYS A 1 85 ? -1.656 -0.374 -7.175 1.00 97.31 85 LYS A N 1
ATOM 637 C CA . LYS A 1 85 ? -1.566 0.235 -5.856 1.00 97.31 85 LYS A CA 1
ATOM 638 C C . LYS A 1 85 ? -2.930 0.213 -5.177 1.00 97.31 85 LYS A C 1
ATOM 640 O O . LYS A 1 85 ? -3.970 0.200 -5.829 1.00 97.31 85 LYS A O 1
ATOM 645 N N . MET A 1 86 ? -2.916 0.184 -3.853 1.00 96.75 86 MET A N 1
ATOM 646 C CA . MET A 1 86 ? -4.108 0.020 -3.038 1.00 96.75 86 MET A CA 1
ATOM 647 C C . MET A 1 86 ? -4.021 0.846 -1.755 1.00 96.75 86 MET A C 1
ATOM 649 O O . MET A 1 86 ? -3.044 0.768 -1.006 1.00 96.75 86 MET A O 1
ATOM 653 N N . LYS A 1 87 ? -5.084 1.599 -1.472 1.00 97.38 87 LYS A N 1
ATOM 654 C CA . LYS A 1 87 ? -5.321 2.273 -0.189 1.00 97.38 87 LYS A CA 1
ATOM 655 C C . LYS A 1 87 ? -6.362 1.480 0.593 1.00 97.38 87 LYS A C 1
ATOM 657 O O . LYS A 1 87 ? -7.440 1.215 0.071 1.00 97.38 87 LYS A O 1
ATOM 662 N N . ILE A 1 88 ? -6.071 1.150 1.848 1.00 97.88 88 ILE A N 1
ATOM 663 C CA . ILE A 1 88 ? -7.050 0.521 2.742 1.00 97.88 88 ILE A CA 1
ATOM 664 C C . ILE A 1 88 ? -7.204 1.309 4.0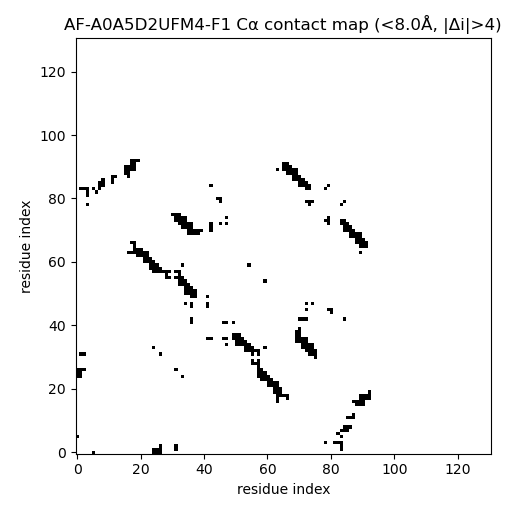36 1.00 97.88 88 ILE A C 1
ATOM 666 O O . ILE A 1 88 ? -6.248 1.909 4.530 1.00 97.88 88 ILE A O 1
ATOM 670 N N . THR A 1 89 ? -8.402 1.255 4.611 1.00 97.88 89 THR A N 1
ATOM 671 C CA . THR A 1 89 ? -8.692 1.784 5.946 1.00 97.88 89 THR A CA 1
ATOM 672 C C . THR A 1 89 ? -9.113 0.634 6.844 1.00 97.88 89 THR A C 1
ATOM 674 O O . THR A 1 89 ? -10.099 -0.044 6.575 1.00 97.88 89 THR A O 1
ATOM 677 N N . THR A 1 90 ? -8.348 0.419 7.911 1.00 98.31 90 THR A N 1
ATOM 678 C CA . THR A 1 90 ? -8.636 -0.580 8.940 1.00 98.31 90 THR A CA 1
ATOM 679 C C . THR A 1 90 ? -9.418 0.079 10.069 1.00 98.31 90 THR A C 1
ATOM 681 O O . THR A 1 90 ? -8.961 1.080 10.622 1.00 98.31 90 THR A O 1
ATOM 684 N N . VAL A 1 91 ? -10.570 -0.480 10.431 1.00 97.69 91 VAL A N 1
ATOM 685 C CA . VAL A 1 91 ? -11.370 -0.067 11.593 1.00 97.69 91 VAL A CA 1
ATOM 686 C C . VAL A 1 91 ? -11.105 -0.979 12.790 1.00 97.69 91 VAL A C 1
ATOM 688 O O . VAL A 1 91 ? -10.446 -2.014 12.669 1.00 97.69 91 VAL A O 1
ATOM 691 N N . ALA A 1 92 ? -11.595 -0.599 13.972 1.00 95.62 92 ALA A N 1
ATOM 692 C CA . ALA A 1 92 ? -11.472 -1.442 15.155 1.00 95.62 92 ALA A CA 1
ATOM 693 C C . ALA A 1 92 ? -12.090 -2.827 14.894 1.00 95.62 92 ALA A C 1
ATOM 695 O O . ALA A 1 92 ? -13.172 -2.948 14.316 1.00 95.62 92 ALA A O 1
ATOM 696 N N . GLY A 1 93 ? -11.380 -3.876 15.307 1.00 85.00 93 GLY A N 1
ATOM 697 C CA . GLY A 1 93 ? -11.948 -5.216 15.347 1.00 85.00 93 GLY A CA 1
ATOM 698 C C . GLY A 1 93 ? -13.013 -5.311 16.433 1.00 85.00 93 GLY A C 1
ATOM 699 O O . GLY A 1 93 ? -13.014 -4.535 17.391 1.00 85.00 93 GLY A O 1
ATOM 700 N N . ASN A 1 94 ? -13.910 -6.286 16.311 1.00 76.25 94 ASN A N 1
ATOM 701 C CA . ASN A 1 94 ? -14.721 -6.682 17.452 1.00 76.25 94 ASN A CA 1
ATOM 702 C C . ASN A 1 94 ? -13.753 -7.296 18.469 1.00 76.25 94 ASN A C 1
ATOM 704 O O . ASN A 1 94 ? -13.228 -8.384 18.236 1.00 76.25 94 ASN A O 1
ATOM 708 N N . ALA A 1 95 ? -13.460 -6.581 19.556 1.00 61.62 95 ALA A N 1
ATOM 709 C CA . ALA A 1 95 ? -12.717 -7.172 20.655 1.00 61.62 95 ALA A CA 1
ATOM 710 C C . ALA A 1 95 ? -13.491 -8.411 21.140 1.00 61.62 95 ALA A C 1
ATOM 712 O O . ALA A 1 95 ? -14.712 -8.324 21.313 1.00 61.62 95 ALA A O 1
ATOM 713 N N . PRO A 1 96 ? -12.832 -9.550 21.404 1.00 55.44 96 PRO A N 1
ATOM 714 C CA . PRO A 1 96 ? -13.346 -10.450 22.417 1.00 55.44 96 PRO A CA 1
ATOM 715 C C . PRO A 1 96 ? -13.478 -9.601 23.680 1.00 55.44 96 PRO A C 1
ATOM 717 O O . PRO A 1 96 ? -12.490 -9.038 24.151 1.00 55.44 96 PRO A O 1
ATOM 720 N N . SER A 1 97 ? -14.693 -9.431 24.188 1.00 42.28 97 SER A N 1
ATOM 721 C CA . SER A 1 97 ? -14.906 -8.811 25.487 1.00 42.28 97 SER A CA 1
ATOM 722 C C . SER A 1 97 ? -14.292 -9.731 26.538 1.00 42.28 97 SER A C 1
ATOM 724 O O . SER A 1 97 ? -14.943 -10.653 27.018 1.00 42.28 97 SER A O 1
ATOM 726 N N . THR A 1 98 ? -13.017 -9.529 26.861 1.00 50.94 98 THR A N 1
ATOM 727 C CA . THR A 1 98 ? -12.451 -9.993 28.125 1.00 50.94 98 THR A CA 1
ATOM 728 C C . THR A 1 98 ? -13.204 -9.266 29.235 1.00 50.94 98 THR A C 1
ATOM 730 O O . THR A 1 98 ? -13.188 -8.031 29.231 1.00 50.94 98 THR A O 1
ATOM 733 N N . PRO A 1 99 ? -13.885 -9.967 30.162 1.00 50.09 99 PRO A N 1
ATOM 734 C CA . PRO A 1 99 ? -14.387 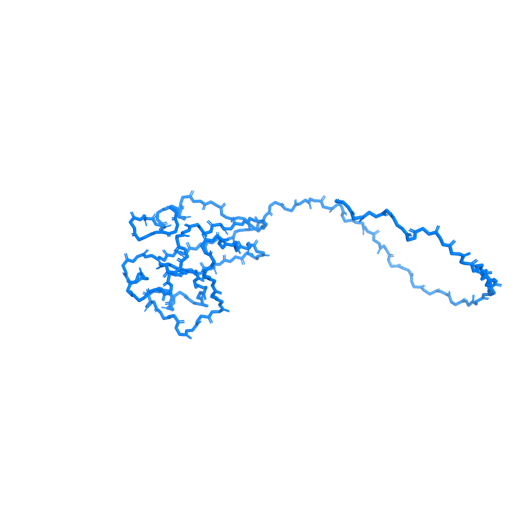-9.329 31.368 1.00 50.09 99 PRO A CA 1
ATOM 735 C C . PRO A 1 99 ? -13.203 -8.650 32.056 1.00 50.09 99 PRO A C 1
ATOM 737 O O . PRO A 1 99 ? -12.162 -9.280 32.246 1.00 50.09 99 PRO A O 1
ATOM 740 N N . ALA A 1 100 ? -13.336 -7.365 32.372 1.00 47.03 100 ALA A N 1
ATOM 741 C CA . ALA A 1 100 ? -12.381 -6.686 33.226 1.00 47.03 100 ALA A CA 1
ATOM 742 C C . ALA A 1 100 ? -12.354 -7.437 34.564 1.00 47.03 100 ALA A C 1
ATOM 744 O O . ALA A 1 100 ? -13.338 -7.442 35.298 1.00 47.03 100 ALA A O 1
ATOM 745 N N . SER A 1 101 ? -11.261 -8.140 34.855 1.00 47.03 101 SER A N 1
ATOM 746 C CA . SER A 1 101 ? -10.986 -8.566 36.219 1.00 47.03 101 SER A CA 1
ATOM 747 C C . SER A 1 101 ? -10.559 -7.321 36.981 1.00 47.03 101 SER A C 1
ATOM 749 O O . SER A 1 101 ? -9.416 -6.883 36.852 1.00 47.03 101 SER A O 1
ATOM 751 N N . ASP A 1 102 ? -11.492 -6.749 37.743 1.00 43.97 102 ASP A N 1
ATOM 752 C CA . ASP A 1 102 ? -11.186 -5.836 38.839 1.00 43.97 102 ASP A CA 1
ATOM 753 C C . ASP A 1 102 ? -10.157 -6.525 39.741 1.00 43.97 102 ASP A C 1
ATOM 755 O O . ASP A 1 102 ? -10.467 -7.460 40.477 1.00 43.97 102 ASP A O 1
ATOM 759 N N . SER A 1 103 ? -8.896 -6.120 39.625 1.00 46.69 103 SER A N 1
ATOM 760 C CA . SER A 1 103 ? -7.869 -6.470 40.599 1.00 46.69 103 SER A CA 1
ATOM 761 C C . SER A 1 103 ? -7.655 -5.229 41.438 1.00 46.69 103 SER A C 1
ATOM 763 O O . SER A 1 103 ? -6.882 -4.334 41.097 1.00 46.69 103 SER A O 1
ATOM 765 N N . ASP A 1 104 ? -8.468 -5.181 42.486 1.00 42.62 104 ASP A N 1
ATOM 766 C CA . ASP A 1 104 ? -8.475 -4.168 43.518 1.00 42.62 104 ASP A CA 1
ATOM 767 C C . ASP A 1 104 ? -7.085 -4.034 44.149 1.00 42.62 104 ASP A C 1
ATOM 769 O O . ASP A 1 104 ? -6.340 -5.001 44.347 1.00 42.62 104 ASP A O 1
ATOM 773 N N . THR A 1 105 ? -6.729 -2.793 44.439 1.00 47.12 105 THR A N 1
ATOM 774 C CA . THR A 1 105 ? -5.457 -2.430 45.052 1.00 47.12 105 THR A CA 1
ATOM 775 C C . THR A 1 105 ? -5.488 -2.811 46.526 1.00 47.12 105 THR A C 1
ATOM 777 O O . THR A 1 105 ? -6.337 -2.337 47.273 1.00 47.12 105 THR A O 1
ATOM 780 N N . SER A 1 106 ? -4.507 -3.578 47.001 1.00 44.28 106 SER A N 1
ATOM 781 C CA . SER A 1 106 ? -4.102 -3.521 48.409 1.00 44.28 106 SER A CA 1
ATOM 782 C C . SER A 1 106 ? -2.621 -3.839 48.554 1.00 44.28 106 SER A C 1
ATOM 784 O O . SER A 1 106 ? -2.145 -4.933 48.260 1.00 44.28 106 SER A O 1
ATOM 786 N N . ALA A 1 107 ? -1.890 -2.813 48.974 1.00 45.84 107 ALA A N 1
ATOM 787 C CA . ALA A 1 107 ? -0.466 -2.835 49.226 1.00 45.84 1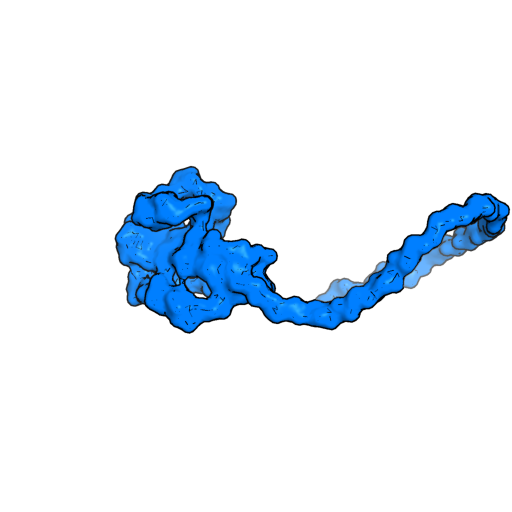07 ALA A CA 1
ATOM 788 C C . ALA A 1 107 ? -0.123 -3.479 50.583 1.00 45.84 107 ALA A C 1
ATOM 790 O O . ALA A 1 107 ? -0.829 -3.290 51.566 1.00 45.84 107 ALA A O 1
ATOM 791 N N . ALA A 1 108 ? 1.058 -4.107 50.596 1.00 44.22 108 ALA A N 1
ATOM 792 C CA . ALA A 1 108 ? 2.002 -4.279 51.705 1.00 44.22 108 ALA A CA 1
ATOM 793 C C . ALA A 1 108 ? 1.644 -5.192 52.900 1.00 44.22 108 ALA A C 1
ATOM 795 O O . ALA A 1 108 ? 0.857 -4.832 53.765 1.00 44.22 108 ALA A O 1
ATOM 796 N N . ALA A 1 109 ? 2.428 -6.269 53.060 1.00 41.78 109 ALA A N 1
ATOM 797 C CA . ALA A 1 109 ? 3.220 -6.500 54.277 1.00 41.78 109 ALA A CA 1
ATOM 798 C C . ALA A 1 109 ? 4.326 -7.555 54.045 1.00 41.78 109 ALA A C 1
ATOM 800 O O . ALA A 1 109 ? 4.089 -8.641 53.525 1.00 41.78 109 ALA A O 1
ATOM 801 N N . PHE A 1 110 ? 5.543 -7.191 54.449 1.00 42.22 110 PHE A N 1
ATOM 802 C CA . PHE A 1 110 ? 6.729 -8.030 54.642 1.00 42.22 110 PHE A CA 1
ATOM 803 C C . PHE A 1 110 ? 6.471 -9.129 55.719 1.00 42.22 110 PHE A C 1
ATOM 805 O O . PHE A 1 110 ? 5.595 -8.925 56.550 1.00 42.22 110 PHE A O 1
ATOM 812 N N . PHE A 1 111 ? 7.124 -10.297 55.870 1.00 48.38 111 PHE A N 1
ATOM 813 C CA . PHE A 1 111 ? 8.531 -10.761 55.786 1.00 48.38 111 PHE A CA 1
ATOM 814 C C . PHE A 1 111 ? 8.547 -12.335 55.923 1.00 48.38 111 PHE A C 1
ATOM 816 O O . PHE A 1 111 ? 7.472 -12.928 55.975 1.00 48.38 111 PHE A O 1
ATOM 823 N N . PRO A 1 112 ? 9.699 -13.058 55.950 1.00 58.56 112 PRO A N 1
ATOM 824 C CA . PRO A 1 112 ? 9.940 -14.317 55.222 1.00 58.56 112 PRO A CA 1
ATOM 825 C C . PRO A 1 112 ? 9.839 -15.604 56.071 1.00 58.56 112 PRO A C 1
ATOM 827 O O . PRO A 1 112 ? 9.877 -15.525 57.297 1.00 58.56 112 PRO A O 1
ATOM 830 N N . ARG A 1 113 ? 9.873 -16.797 55.437 1.00 47.44 113 ARG A N 1
ATOM 831 C CA . ARG A 1 113 ? 10.596 -17.982 55.969 1.00 47.44 113 ARG A CA 1
ATOM 832 C C . ARG A 1 113 ? 10.656 -19.203 55.026 1.00 47.44 113 ARG A C 1
ATOM 834 O O . ARG A 1 113 ? 9.636 -19.757 54.649 1.00 47.44 113 ARG A O 1
ATOM 841 N N . SER A 1 114 ? 11.898 -19.643 54.810 1.00 49.84 114 SER A N 1
ATOM 842 C CA . SER A 1 114 ? 12.393 -21.032 54.779 1.00 49.84 114 SER A CA 1
ATOM 843 C C . SER A 1 114 ? 12.054 -21.973 53.611 1.00 49.84 114 SER A C 1
ATOM 845 O O . SER A 1 114 ? 10.950 -22.485 53.476 1.00 49.84 114 SER A O 1
ATOM 847 N N . PHE A 1 115 ? 13.113 -22.286 52.856 1.00 54.19 115 PHE A N 1
ATOM 848 C CA . PHE A 1 115 ? 13.251 -23.372 51.877 1.00 54.19 115 PHE A CA 1
ATOM 849 C C . PHE A 1 115 ? 13.067 -24.770 52.509 1.00 54.19 115 PHE A C 1
ATOM 851 O O . PHE A 1 115 ? 13.332 -24.947 53.700 1.00 54.19 115 PHE A O 1
ATOM 858 N N . PRO A 1 116 ? 12.758 -25.792 51.690 1.00 44.88 116 PRO A N 1
ATOM 859 C CA . PRO A 1 116 ? 13.842 -26.714 51.364 1.00 44.88 116 PRO A CA 1
ATOM 860 C C . PRO A 1 116 ? 13.962 -27.003 49.865 1.00 44.88 116 PRO A C 1
ATOM 862 O O . PRO A 1 116 ? 12.997 -27.215 49.135 1.00 44.88 116 PRO A O 1
ATOM 865 N N . THR A 1 117 ? 15.215 -27.025 49.438 1.00 56.59 117 THR A N 1
ATOM 866 C CA . THR A 1 117 ? 15.714 -27.455 48.140 1.00 56.59 117 THR A CA 1
ATOM 867 C C . THR A 1 117 ? 15.449 -28.951 47.953 1.00 56.59 117 THR A C 1
ATOM 869 O O . THR A 1 117 ? 15.986 -29.756 48.710 1.00 56.59 117 THR A O 1
ATOM 872 N N . PHE A 1 118 ? 14.693 -29.343 46.926 1.00 53.88 118 PHE A N 1
ATOM 873 C CA . PHE A 1 118 ? 14.730 -30.716 46.414 1.00 53.88 118 PHE A CA 1
ATOM 874 C C . PHE A 1 118 ? 15.510 -30.737 45.100 1.00 53.88 118 PHE A C 1
ATOM 876 O O . PHE A 1 118 ? 14.990 -30.452 44.026 1.00 53.88 118 PHE A O 1
ATOM 883 N N . LEU A 1 119 ? 16.797 -31.058 45.229 1.00 51.69 119 LEU A N 1
ATOM 884 C CA . LEU A 1 119 ? 17.613 -31.616 44.161 1.00 51.69 119 LEU A CA 1
ATOM 885 C C . LEU A 1 119 ? 17.263 -33.102 44.040 1.00 51.69 119 LEU A C 1
ATOM 887 O O . LEU A 1 119 ? 17.533 -33.857 44.970 1.00 51.69 119 LEU A O 1
ATOM 891 N N . LEU A 1 120 ? 16.739 -33.534 42.894 1.00 56.72 120 LEU A N 1
ATOM 892 C CA . LEU A 1 120 ? 16.901 -34.915 42.442 1.00 56.72 120 LEU A CA 1
ATOM 893 C C . LEU A 1 120 ? 17.329 -34.919 40.970 1.00 56.72 120 LEU A C 1
ATOM 895 O O . LEU A 1 120 ? 16.659 -34.380 40.093 1.00 56.72 120 LEU A O 1
ATOM 899 N N . LEU A 1 121 ? 18.515 -35.487 40.759 1.00 46.19 121 LEU A N 1
ATOM 900 C CA . LEU A 1 121 ? 19.200 -35.708 39.491 1.00 46.19 121 LEU A CA 1
ATOM 901 C C . LEU A 1 121 ? 18.487 -36.774 38.628 1.00 46.19 121 LEU A C 1
ATOM 903 O O . LEU A 1 121 ? 18.288 -37.872 39.130 1.00 46.19 121 LEU A O 1
ATOM 907 N N . SER A 1 122 ? 18.252 -36.438 37.342 1.00 45.88 122 SER A N 1
ATOM 908 C CA . SER A 1 122 ? 18.652 -37.135 36.077 1.00 45.88 122 SER A CA 1
ATOM 909 C C . SER A 1 122 ? 18.329 -38.637 35.849 1.00 45.88 122 SER A C 1
ATOM 911 O O . SER A 1 122 ? 18.125 -39.360 36.814 1.00 45.88 122 SER A O 1
ATOM 913 N N . PRO A 1 123 ? 18.516 -39.228 34.638 1.00 52.25 123 PRO A N 1
ATOM 914 C CA . PRO A 1 123 ? 18.323 -38.825 33.224 1.00 52.25 123 PRO A CA 1
ATOM 915 C C . PRO A 1 123 ? 17.416 -39.855 32.462 1.00 52.25 123 PRO A C 1
ATOM 917 O O . PRO A 1 123 ? 16.884 -40.768 33.073 1.00 52.25 123 PRO A O 1
ATOM 920 N N . LEU A 1 124 ? 17.322 -39.773 31.121 1.00 50.62 124 LEU A N 1
ATOM 921 C CA . LEU A 1 124 ? 16.628 -40.678 30.161 1.00 50.62 124 LEU A CA 1
ATOM 922 C C . LEU A 1 124 ? 15.162 -40.351 29.813 1.00 50.62 124 LEU A C 1
ATOM 924 O O . LEU A 1 124 ? 14.248 -41.085 30.165 1.00 50.62 124 LEU A O 1
ATOM 928 N N . LEU A 1 125 ? 14.950 -39.329 28.977 1.00 50.06 125 LEU A N 1
ATOM 929 C CA . LEU A 1 125 ? 13.952 -39.428 27.895 1.00 50.06 125 LEU A CA 1
ATOM 930 C C . LEU A 1 125 ? 14.284 -38.499 26.707 1.00 50.06 125 LEU A C 1
ATOM 932 O O . LEU A 1 125 ? 13.414 -37.897 26.089 1.00 50.06 125 LEU A O 1
ATOM 936 N N . ILE A 1 126 ? 15.573 -38.385 26.369 1.00 57.84 126 ILE A N 1
ATOM 937 C CA . ILE A 1 126 ? 15.983 -38.041 25.003 1.00 57.84 126 ILE A CA 1
ATOM 938 C C . ILE A 1 126 ? 15.730 -39.316 24.190 1.00 57.84 126 ILE A C 1
ATOM 940 O O . ILE A 1 126 ? 16.513 -40.237 24.378 1.00 57.84 126 ILE A O 1
ATOM 944 N N . LEU A 1 127 ? 14.640 -39.415 23.410 1.00 51.12 127 LEU A N 1
ATOM 945 C CA . LEU A 1 127 ? 14.585 -40.062 22.069 1.00 51.12 127 LEU A CA 1
ATOM 946 C C . LEU A 1 127 ? 13.167 -40.279 21.473 1.00 51.12 127 LEU A C 1
ATOM 948 O O . LEU A 1 127 ? 12.973 -41.171 20.660 1.00 51.12 127 LEU A O 1
ATOM 952 N N . TYR A 1 128 ? 12.157 -39.494 21.824 1.00 50.31 128 TYR A N 1
ATOM 953 C CA . TYR A 1 128 ? 10.912 -39.399 21.044 1.00 50.31 128 TYR A CA 1
ATOM 954 C C . TYR A 1 128 ? 10.597 -37.906 21.089 1.00 50.31 128 TYR A C 1
ATOM 956 O O . TYR A 1 128 ? 10.387 -37.382 22.169 1.00 50.31 128 TYR A O 1
ATOM 964 N N . PHE A 1 129 ? 10.812 -37.093 20.061 1.00 47.84 129 PHE A N 1
ATOM 965 C CA . PHE A 1 129 ? 9.965 -37.000 18.884 1.00 47.84 129 PHE A CA 1
ATOM 966 C C . PHE A 1 129 ? 10.736 -36.246 17.786 1.00 47.84 129 PHE A C 1
ATOM 968 O O . PHE A 1 129 ? 10.762 -35.019 17.760 1.00 47.84 129 PHE A O 1
ATOM 975 N N . LEU A 1 130 ? 11.374 -36.996 16.891 1.00 46.53 130 LEU A N 1
ATOM 976 C CA . LEU A 1 130 ? 11.665 -36.578 15.521 1.00 46.53 130 LEU A CA 1
ATOM 977 C C . LEU A 1 130 ? 11.293 -37.765 14.629 1.00 46.53 130 LEU A C 1
ATOM 979 O O . LEU A 1 130 ? 12.090 -38.684 14.454 1.00 46.53 130 LEU A O 1
ATOM 983 N N . LEU A 1 131 ? 10.058 -37.741 14.136 1.00 55.41 131 LEU A N 1
ATOM 984 C CA . LEU A 1 131 ? 9.622 -38.343 12.880 1.00 55.41 131 LEU A CA 1
ATOM 985 C C . LEU A 1 131 ? 8.763 -37.287 12.186 1.00 55.41 131 LEU A C 1
ATOM 987 O O . LEU A 1 131 ? 7.849 -36.766 12.866 1.00 55.41 131 LEU A O 1
#

Secondary structure (DSSP, 8-state):
---TTS-HHHHHHT--EETT-EEEEE--BTTB-EEEESSHHHHHTT-GGGEEEEE-SSEEEEE--SSEEEEEE--STTTTTTT-EEEEEEEPP--------------------------------------

Solvent-accessible surface area (backbone atoms only — not comparable to full-atom values): 8353 Å² total; per-residue (Å²): 118,60,49,66,93,47,70,42,49,63,55,42,70,76,51,86,44,33,31,77,42,70,50,75,42,38,42,63,56,82,70,49,33,50,26,33,34,80,40,70,67,36,55,75,70,53,43,68,89,61,49,75,46,75,49,52,77,27,68,42,76,46,76,33,83,53,65,46,76,48,31,38,31,32,70,39,89,65,39,30,79,68,47,24,38,37,63,46,61,28,38,79,40,86,69,79,83,69,78,82,75,84,76,77,89,79,83,86,83,88,84,89,84,82,85,82,87,81,87,79,83,87,88,90,77,91,85,77,88,91,130

InterPro domains:
  IPR003245 Phytocyanin domain [PF02298] (3-84)
  IPR003245 Phytocyanin domain [PS51485] (1-92)
  IPR008972 Cupredoxin [G3DSA:2.60.40.420] (1-95)
  IPR008972 Cupredoxin [SSF49503] (2-90)
  IPR039391 Phytocyanin-like [PTHR33021] (1-99)

Nearest PDB structures (foldseek):
  1ws8-assembly1_C  TM=9.314E-01  e=8.518E-10  Cucurbita pepo
  1x9u-assembly2_B  TM=9.286E-01  e=5.520E-09  Armoracia rusticana
  1jer-assembly1_A-2  TM=9.227E-01  e=7.537E-09  Cucumis sativus
  3tas-assembly1_A  TM=3.886E-01  e=1.946E-02  Streptomyces viridosporus
  7k66-assembly1_A  TM=3.445E-01  e=3.416E-01  Sus scrofa

Mean predicted aligned error: 13.29 Å

Foldseek 3Di:
DLDLVDQQAVVQVVDAAAQFDKDWAADDFPPWKKFKADDPVCLVVVVSVRTPDIGGPRTDIDGRHDFAKIKIATPPPPSSVSPSIYIHGYDYDPDPPDPPPPPDDDDDDDDDDDDDDDDDDDDDDPDDDDD